Protein AF-A0A250LIY4-F1 (afdb_monomer_lite)

pLDDT: mean 90.72, std 8.84, range [51.81, 97.31]

Organism: NCBI:txid488447

Radius of gyration: 15.6 Å; chains: 1; bounding box: 34×36×47 Å

Foldseek 3Di:
DKDWDWAFLVLLLVQLQVVLPDPDTPVCVQQNPLNVQADNPDDSVNNSVSSVVSSQVVLVVVQKGKQPDWAFDADPVRHGRTITIMIGNDVVVSVVVNVVSPDDDDDPD

Sequence (109 aa):
MDIVVHLSTGDIQRNIAAGLEADHSPLDNFAPGWRHVVKKQSSKHAMRGAFVGYWRALVSKAGMHVCDAMYPVRNSKESTMYWLCLIARHPLADKLWREACQLENRSLF

Secondary structure (DSSP, 8-state):
--EEEEEEHHHHHHHHHHHTSSS--THHHHSTTGGGT--TTS-HHHHHHHHHHHHHHHHHHTT-EEEEEEEEEE-TTS-EEEEEEEEESSHHHHHHHHHHHH-------

InterPro domains:
  IPR031009 Three-Cys-motif partner protein [TIGR04474] (1-103)

Structure (mmCIF, N/CA/C/O backbone):
data_AF-A0A250LIY4-F1
#
_entry.id   AF-A0A250LIY4-F1
#
loop_
_atom_site.group_PDB
_atom_site.id
_atom_site.type_symbol
_atom_site.label_atom_id
_atom_site.label_alt_id
_atom_site.label_comp_id
_atom_site.label_asym_id
_atom_site.label_entity_id
_atom_site.label_seq_id
_atom_site.pdbx_PDB_ins_code
_atom_site.Cartn_x
_atom_site.Cartn_y
_atom_site.Cartn_z
_atom_site.occupancy
_atom_site.B_iso_or_equiv
_atom_site.auth_seq_id
_atom_site.auth_comp_id
_atom_site.auth_asym_id
_atom_site.auth_atom_id
_atom_site.pdbx_PDB_model_num
ATOM 1 N N . MET A 1 1 ? -6.211 -10.014 13.172 1.00 85.81 1 MET A N 1
ATOM 2 C CA . MET A 1 1 ? -4.975 -9.216 13.094 1.00 85.81 1 MET A CA 1
ATOM 3 C C . MET A 1 1 ? -5.230 -8.135 12.081 1.00 85.81 1 MET A C 1
ATOM 5 O O . MET A 1 1 ? -5.699 -8.470 10.999 1.00 85.81 1 MET A O 1
ATOM 9 N N . ASP A 1 2 ? -4.933 -6.899 12.449 1.00 92.62 2 ASP A N 1
ATOM 10 C CA . ASP A 1 2 ? -5.073 -5.727 11.596 1.00 92.62 2 ASP A CA 1
ATOM 11 C C . ASP A 1 2 ? -3.723 -4.998 11.593 1.00 92.62 2 ASP A C 1
ATOM 13 O O . ASP A 1 2 ? -2.995 -5.038 12.587 1.00 92.62 2 ASP A O 1
ATOM 17 N N . ILE A 1 3 ? -3.345 -4.413 10.459 1.00 94.69 3 ILE A N 1
ATOM 18 C CA . ILE A 1 3 ? -2.004 -3.863 10.230 1.00 94.69 3 ILE A CA 1
ATOM 19 C C . ILE A 1 3 ? -2.143 -2.472 9.631 1.00 94.69 3 ILE A C 1
ATOM 21 O O . ILE A 1 3 ? -2.756 -2.318 8.578 1.00 94.69 3 ILE A O 1
ATOM 25 N N . VAL A 1 4 ? -1.519 -1.469 10.242 1.00 95.50 4 VAL A N 1
ATOM 26 C CA . VAL A 1 4 ? -1.353 -0.160 9.601 1.00 95.50 4 VAL A CA 1
ATOM 27 C C . VAL A 1 4 ? -0.032 -0.156 8.844 1.00 95.50 4 VAL A C 1
ATOM 29 O O . VAL A 1 4 ? 1.035 -0.344 9.426 1.00 95.50 4 VAL A O 1
ATOM 32 N N . VAL A 1 5 ? -0.106 0.045 7.532 1.00 94.62 5 VAL A N 1
ATOM 33 C CA . VAL A 1 5 ? 1.048 0.064 6.633 1.00 94.62 5 VAL A CA 1
ATOM 34 C C . VAL A 1 5 ? 1.399 1.496 6.267 1.00 94.62 5 VAL A C 1
ATOM 36 O O . VAL A 1 5 ? 0.562 2.261 5.788 1.00 94.62 5 VAL A O 1
ATOM 39 N N . HIS A 1 6 ? 2.673 1.827 6.443 1.00 93.56 6 HIS A N 1
ATOM 40 C CA . HIS A 1 6 ? 3.280 3.054 5.956 1.00 93.56 6 HIS A CA 1
ATOM 41 C C . HIS A 1 6 ? 3.649 2.915 4.472 1.00 93.56 6 HIS A C 1
ATOM 43 O O . HIS A 1 6 ? 4.590 2.203 4.115 1.00 93.56 6 HIS A O 1
ATOM 49 N N . LEU A 1 7 ? 2.916 3.608 3.602 1.00 92.62 7 LEU A N 1
ATOM 50 C CA . LEU A 1 7 ? 3.080 3.545 2.154 1.00 92.62 7 LEU A CA 1
ATOM 51 C C . LEU A 1 7 ? 3.695 4.851 1.620 1.00 92.62 7 LEU A C 1
ATOM 53 O O . LEU A 1 7 ? 3.002 5.834 1.345 1.00 92.62 7 LEU A O 1
ATOM 57 N N . SER A 1 8 ? 5.022 4.863 1.466 1.00 90.75 8 SER A N 1
ATOM 58 C CA . SER A 1 8 ? 5.769 6.011 0.937 1.00 90.75 8 SER A CA 1
ATOM 59 C C . SER A 1 8 ? 5.677 6.089 -0.584 1.00 90.75 8 SER A C 1
ATOM 61 O O . SER A 1 8 ? 6.206 5.255 -1.323 1.00 90.75 8 SER A O 1
ATOM 63 N N . THR A 1 9 ? 5.028 7.144 -1.071 1.00 83.00 9 THR A N 1
ATOM 64 C CA . THR A 1 9 ? 4.835 7.369 -2.506 1.00 83.00 9 THR A CA 1
ATOM 65 C C . THR A 1 9 ? 6.165 7.554 -3.241 1.00 83.00 9 THR A C 1
ATOM 67 O O . THR A 1 9 ? 6.350 7.054 -4.354 1.00 83.00 9 THR A O 1
ATOM 70 N N . GLY A 1 10 ? 7.091 8.285 -2.613 1.00 87.69 10 GLY A N 1
ATOM 71 C CA . GLY A 1 10 ? 8.412 8.570 -3.164 1.00 87.69 10 GLY A CA 1
ATOM 72 C C . GLY A 1 10 ? 9.298 7.330 -3.216 1.00 87.69 10 GLY A C 1
ATOM 73 O O . GLY A 1 10 ? 9.940 7.093 -4.240 1.00 87.69 10 GLY A O 1
ATOM 74 N N . ASP A 1 11 ? 9.292 6.517 -2.156 1.00 90.81 11 ASP A N 1
ATOM 75 C CA . ASP A 1 11 ? 10.083 5.283 -2.117 1.00 90.81 11 ASP A CA 1
ATOM 76 C C . ASP A 1 11 ? 9.583 4.265 -3.128 1.00 90.81 11 ASP A C 1
ATOM 78 O O . ASP A 1 11 ? 10.387 3.719 -3.878 1.00 90.81 11 ASP A O 1
ATOM 82 N N . ILE A 1 12 ? 8.266 4.062 -3.228 1.00 91.56 12 ILE A N 1
ATOM 83 C CA . ILE A 1 12 ? 7.692 3.158 -4.233 1.00 91.56 12 ILE A CA 1
ATOM 84 C C . ILE A 1 12 ? 8.113 3.596 -5.631 1.00 91.56 12 ILE A C 1
ATOM 86 O O . ILE A 1 12 ? 8.569 2.780 -6.425 1.00 91.56 12 ILE A O 1
ATOM 90 N N . GLN A 1 13 ? 8.012 4.889 -5.941 1.00 90.62 13 GLN A N 1
ATOM 91 C CA . GLN A 1 13 ? 8.378 5.382 -7.263 1.00 90.62 13 GLN A CA 1
ATOM 92 C C . GLN A 1 13 ? 9.864 5.172 -7.579 1.00 90.62 13 GLN A C 1
ATOM 94 O O . GLN A 1 13 ? 10.190 4.754 -8.691 1.00 90.62 13 GLN A O 1
ATOM 99 N N . ARG A 1 14 ? 10.761 5.457 -6.625 1.00 91.56 14 ARG A N 1
ATOM 100 C CA . ARG A 1 14 ? 12.207 5.244 -6.799 1.00 91.56 14 ARG A CA 1
ATOM 101 C C . ARG A 1 14 ? 12.544 3.763 -6.942 1.00 91.56 14 ARG A C 1
ATOM 103 O O . ARG A 1 14 ? 13.266 3.400 -7.864 1.00 91.56 14 ARG A O 1
ATOM 110 N N . ASN A 1 15 ? 11.980 2.919 -6.082 1.00 95.19 15 ASN A N 1
ATOM 111 C CA . ASN A 1 15 ? 12.259 1.487 -6.075 1.00 95.19 15 ASN A CA 1
ATOM 112 C C . ASN A 1 15 ? 11.647 0.757 -7.276 1.00 95.19 15 ASN A C 1
ATOM 114 O O . ASN A 1 15 ? 12.234 -0.215 -7.735 1.00 95.19 15 ASN A O 1
ATOM 118 N N . ILE A 1 16 ? 10.524 1.230 -7.831 1.00 95.00 16 ILE A N 1
ATOM 119 C CA . ILE A 1 16 ? 10.015 0.733 -9.119 1.00 95.00 16 ILE A CA 1
ATOM 120 C C . ILE A 1 16 ? 11.005 1.086 -10.231 1.00 95.00 16 ILE A C 1
ATOM 122 O O . ILE A 1 16 ? 11.401 0.215 -10.999 1.00 95.00 16 ILE A O 1
ATOM 126 N N . ALA A 1 17 ? 11.418 2.356 -10.313 1.00 91.81 17 ALA A N 1
ATOM 127 C CA . ALA A 1 17 ? 12.293 2.826 -11.383 1.00 91.81 17 ALA A CA 1
ATOM 128 C C . ALA A 1 17 ? 13.657 2.116 -11.381 1.00 91.81 17 ALA A C 1
ATOM 130 O O . ALA A 1 17 ? 14.126 1.711 -12.439 1.00 91.81 17 ALA A O 1
ATOM 131 N N . ALA A 1 18 ? 14.264 1.940 -10.204 1.00 92.94 18 ALA A N 1
ATOM 132 C CA . ALA A 1 18 ? 15.530 1.224 -10.056 1.00 92.94 18 ALA A CA 1
ATOM 133 C C . ALA A 1 18 ? 15.358 -0.303 -10.135 1.00 92.94 18 ALA A C 1
ATOM 135 O O . ALA A 1 18 ? 16.211 -0.998 -10.673 1.00 92.94 18 ALA A O 1
ATOM 136 N N . GLY A 1 19 ? 14.250 -0.831 -9.611 1.00 93.81 19 GLY A N 1
ATOM 137 C CA . GLY A 1 19 ? 14.049 -2.265 -9.427 1.00 93.81 19 GLY A CA 1
ATOM 138 C C . GLY A 1 19 ? 13.682 -3.034 -10.690 1.00 93.81 19 GLY A C 1
ATOM 139 O O . GLY A 1 19 ? 13.886 -4.239 -10.713 1.00 93.81 19 GLY A O 1
ATOM 140 N N . LEU A 1 20 ? 13.148 -2.386 -11.732 1.00 92.12 20 LEU A N 1
ATOM 141 C CA . LEU A 1 20 ? 12.697 -3.086 -12.945 1.00 92.12 20 LEU A CA 1
ATOM 142 C C . LEU A 1 20 ? 13.819 -3.865 -13.646 1.00 92.12 20 LEU A C 1
ATOM 144 O O . LEU A 1 20 ? 13.561 -4.951 -14.149 1.00 92.12 20 LEU A O 1
ATOM 148 N N . GLU A 1 21 ? 15.038 -3.328 -13.636 1.00 88.25 21 GLU A N 1
ATOM 149 C CA . GLU A 1 21 ? 16.213 -3.923 -14.294 1.00 88.25 21 GLU A CA 1
ATOM 150 C C . GLU A 1 21 ? 17.249 -4.454 -13.298 1.00 88.25 21 GLU A C 1
ATOM 152 O O . GLU A 1 21 ? 18.263 -5.009 -13.704 1.00 88.25 21 GLU A O 1
ATOM 157 N N . ALA A 1 22 ? 17.029 -4.246 -11.999 1.00 93.06 22 ALA A N 1
ATOM 158 C CA . ALA A 1 22 ? 17.930 -4.734 -10.968 1.00 93.06 22 ALA A CA 1
ATOM 159 C C . ALA A 1 22 ? 17.593 -6.183 -10.603 1.00 93.06 22 ALA A C 1
ATOM 161 O O . ALA A 1 22 ? 16.417 -6.511 -10.398 1.00 93.06 22 ALA A O 1
ATOM 162 N N . ASP A 1 23 ? 18.636 -6.997 -10.418 1.00 92.88 23 ASP A N 1
ATOM 163 C CA . ASP A 1 23 ? 18.535 -8.392 -9.962 1.00 92.88 23 ASP A CA 1
ATOM 164 C C . ASP A 1 23 ? 17.753 -8.515 -8.647 1.00 92.88 23 ASP A C 1
ATOM 166 O O . ASP A 1 23 ? 17.008 -9.472 -8.431 1.00 92.88 23 ASP A O 1
ATOM 170 N N . HIS A 1 24 ? 17.878 -7.506 -7.779 1.00 93.00 24 HIS A N 1
ATOM 171 C CA . HIS A 1 24 ? 17.195 -7.439 -6.494 1.00 93.00 24 HIS A CA 1
ATOM 172 C C . HIS A 1 24 ? 16.550 -6.071 -6.273 1.00 93.00 24 HIS A C 1
ATOM 174 O O . HIS A 1 24 ? 17.143 -5.025 -6.545 1.00 93.00 24 HIS A O 1
ATOM 180 N N . SER A 1 25 ? 15.333 -6.075 -5.730 1.00 94.94 25 SER A N 1
ATOM 181 C CA . SER A 1 25 ? 14.624 -4.876 -5.288 1.00 94.94 25 SER A CA 1
ATOM 182 C C . SER A 1 25 ? 14.015 -5.095 -3.902 1.00 94.94 25 SER A C 1
ATOM 184 O O . SER A 1 25 ? 13.448 -6.159 -3.650 1.00 94.94 25 SER A O 1
ATOM 186 N N . PRO A 1 26 ? 14.003 -4.082 -3.013 1.00 92.25 26 PRO A N 1
ATOM 187 C CA . PRO A 1 26 ? 13.224 -4.143 -1.774 1.00 92.25 26 PRO A CA 1
ATOM 188 C C . PRO A 1 26 ? 11.738 -4.468 -2.006 1.00 92.25 26 PRO A C 1
ATOM 190 O O . PRO A 1 26 ? 11.073 -5.031 -1.135 1.00 92.25 26 PRO A O 1
ATOM 193 N N . LEU A 1 27 ? 11.214 -4.147 -3.195 1.00 95.00 27 LEU A N 1
ATOM 194 C CA . LEU A 1 27 ? 9.836 -4.448 -3.580 1.00 95.00 27 LEU A CA 1
ATOM 195 C C . LEU A 1 27 ?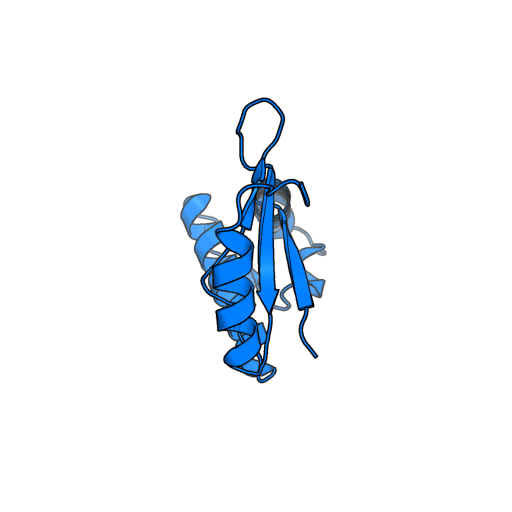 9.573 -5.946 -3.768 1.00 95.00 27 LEU A C 1
ATOM 197 O O . LEU A 1 27 ? 8.416 -6.352 -3.729 1.00 95.00 27 LEU A O 1
ATOM 201 N N . ASP A 1 28 ? 10.613 -6.767 -3.913 1.00 95.81 28 ASP A N 1
ATOM 202 C CA . ASP A 1 28 ? 10.484 -8.218 -4.093 1.00 95.81 28 ASP A CA 1
ATOM 203 C C . ASP A 1 28 ? 9.966 -8.896 -2.831 1.00 95.81 28 ASP A C 1
ATOM 205 O O . ASP A 1 28 ? 9.166 -9.823 -2.914 1.00 95.81 28 ASP A O 1
ATOM 209 N N . ASN A 1 29 ? 10.341 -8.363 -1.669 1.00 93.62 29 ASN A N 1
ATOM 210 C CA . ASN A 1 29 ? 9.825 -8.812 -0.380 1.00 93.62 29 ASN A CA 1
ATOM 211 C C . ASN A 1 29 ? 8.458 -8.192 -0.065 1.00 93.62 29 ASN A C 1
ATOM 213 O O . ASN A 1 29 ? 7.614 -8.829 0.557 1.00 93.62 29 ASN A O 1
ATOM 217 N N . PHE A 1 30 ? 8.230 -6.944 -0.486 1.00 93.00 30 PHE A N 1
ATOM 218 C CA . PHE A 1 30 ? 6.994 -6.222 -0.177 1.00 93.00 30 PHE A CA 1
ATOM 219 C C . PHE A 1 30 ? 5.800 -6.684 -1.028 1.00 93.00 30 PHE A C 1
ATOM 221 O O . PHE A 1 30 ? 4.686 -6.829 -0.526 1.00 93.00 30 PHE A O 1
ATOM 228 N N . ALA A 1 31 ? 6.021 -6.903 -2.324 1.00 95.69 31 ALA A N 1
ATOM 229 C CA . ALA A 1 31 ? 5.021 -7.373 -3.276 1.00 95.69 31 ALA A CA 1
ATOM 230 C C . ALA A 1 31 ? 5.660 -8.377 -4.257 1.00 95.69 31 ALA A C 1
ATOM 232 O O . ALA A 1 31 ? 5.950 -8.025 -5.405 1.00 95.69 31 ALA A O 1
ATOM 233 N N . PRO A 1 32 ? 5.878 -9.635 -3.833 1.00 96.31 32 PRO A N 1
ATOM 234 C CA . PRO A 1 32 ? 6.533 -10.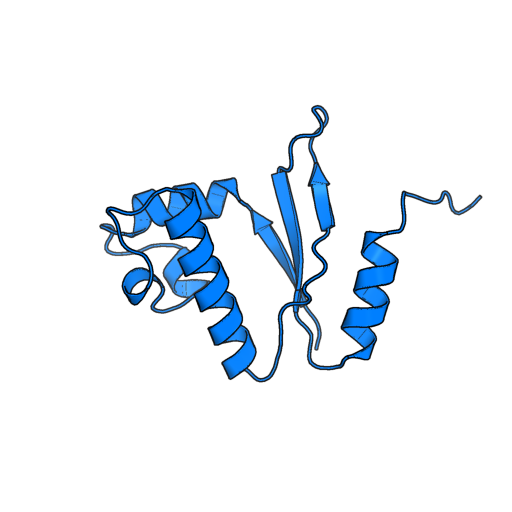650 -4.656 1.00 96.31 32 PRO A CA 1
ATOM 235 C C . PRO A 1 32 ? 5.896 -10.791 -6.043 1.00 96.31 32 PRO A C 1
ATOM 237 O O . PRO A 1 32 ? 4.679 -10.931 -6.161 1.00 96.31 32 PRO A O 1
ATOM 240 N N . GLY A 1 33 ? 6.708 -10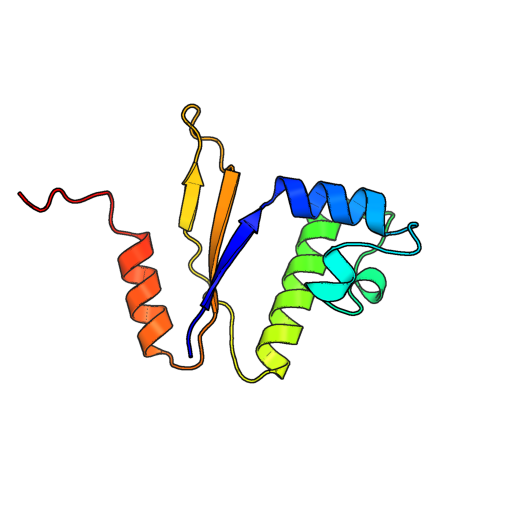.750 -7.104 1.00 96.06 33 GLY A N 1
ATOM 241 C CA . GLY A 1 33 ? 6.244 -10.871 -8.496 1.00 96.06 33 GLY A CA 1
ATOM 242 C C . GLY A 1 33 ? 5.740 -9.574 -9.148 1.00 96.06 33 GLY A C 1
ATOM 243 O O . GLY A 1 33 ? 5.238 -9.609 -10.270 1.00 96.06 33 GLY A O 1
ATOM 244 N N . TRP A 1 34 ? 5.893 -8.415 -8.500 1.00 96.75 34 TRP A N 1
ATOM 245 C CA . TRP A 1 34 ? 5.408 -7.126 -9.019 1.00 96.75 34 TRP A CA 1
ATOM 246 C C . TRP A 1 34 ? 5.932 -6.750 -10.421 1.00 96.75 34 TRP A C 1
ATOM 248 O O . TRP A 1 34 ? 5.246 -6.041 -11.160 1.00 96.75 34 TRP A O 1
ATOM 258 N N . ARG A 1 35 ? 7.115 -7.230 -10.832 1.00 95.75 35 ARG A N 1
ATOM 259 C CA . ARG A 1 35 ? 7.677 -6.943 -12.167 1.00 95.75 35 ARG A CA 1
ATOM 260 C C . ARG A 1 35 ? 6.809 -7.472 -13.312 1.00 95.75 35 ARG A C 1
ATOM 262 O O . ARG A 1 35 ? 6.837 -6.905 -14.396 1.00 95.75 35 ARG A O 1
ATOM 269 N N . HIS A 1 36 ? 5.991 -8.499 -13.081 1.00 94.75 36 HIS A N 1
ATOM 270 C CA . HIS A 1 36 ? 5.110 -9.047 -14.119 1.00 94.75 36 HIS A CA 1
ATOM 271 C C . HIS A 1 36 ? 3.946 -8.119 -14.483 1.00 94.75 36 HIS A C 1
ATOM 273 O O . HIS A 1 36 ? 3.360 -8.261 -15.555 1.00 94.75 36 HIS A O 1
ATOM 279 N N . VAL A 1 37 ? 3.597 -7.173 -13.606 1.00 94.94 37 VAL A N 1
ATOM 280 C CA . VAL A 1 37 ? 2.459 -6.265 -13.813 1.00 94.94 37 VAL A CA 1
ATOM 281 C C . VAL A 1 37 ? 2.880 -4.834 -14.143 1.00 94.94 37 VAL A C 1
ATOM 283 O O . VAL A 1 37 ? 2.112 -4.096 -14.762 1.00 94.94 37 VAL A O 1
ATOM 286 N N . VAL A 1 38 ? 4.086 -4.419 -13.744 1.00 94.69 38 VAL A N 1
ATOM 287 C CA . VAL A 1 38 ? 4.579 -3.058 -13.977 1.00 94.69 38 VAL A CA 1
ATOM 288 C C . VAL A 1 38 ? 5.288 -2.985 -15.326 1.00 94.69 38 VAL A C 1
ATOM 290 O O . VAL A 1 38 ? 6.336 -3.586 -15.530 1.00 94.69 38 VAL A O 1
ATOM 293 N N . LYS A 1 39 ? 4.735 -2.196 -16.252 1.00 90.06 39 LYS A N 1
ATOM 294 C CA . LYS A 1 39 ? 5.305 -1.994 -17.592 1.00 90.06 39 LYS A CA 1
ATOM 295 C C . LYS A 1 39 ? 6.251 -0.793 -17.617 1.00 90.06 39 LYS A C 1
ATOM 297 O O . LYS A 1 39 ? 5.814 0.333 -17.381 1.00 90.06 39 LYS A O 1
ATOM 302 N N . LYS A 1 40 ? 7.514 -1.014 -17.992 1.00 84.94 40 LYS A N 1
ATOM 303 C CA . LYS A 1 40 ? 8.580 0.009 -18.013 1.00 84.94 40 LYS A CA 1
ATOM 304 C C . LYS A 1 40 ? 8.262 1.237 -18.870 1.00 84.94 40 LYS A C 1
ATOM 306 O O . LYS A 1 40 ? 8.609 2.350 -18.497 1.00 84.94 40 LYS A O 1
ATOM 311 N N . GLN A 1 41 ? 7.594 1.051 -20.006 1.00 84.88 41 GLN A N 1
ATOM 312 C CA . GLN A 1 41 ? 7.272 2.135 -20.943 1.00 84.88 41 GLN A CA 1
ATOM 313 C C . GLN A 1 41 ? 6.046 2.962 -20.513 1.00 84.88 41 GLN A C 1
ATOM 315 O O . GLN A 1 41 ? 5.633 3.873 -21.225 1.00 84.88 41 GLN A O 1
ATOM 320 N N . SER A 1 42 ? 5.426 2.644 -19.372 1.00 88.19 42 SER A N 1
ATOM 321 C CA . SER A 1 42 ? 4.255 3.370 -18.873 1.00 88.19 42 SER A CA 1
ATOM 322 C C . SER A 1 42 ? 4.642 4.633 -18.103 1.00 88.19 42 SER A C 1
ATOM 324 O O . SER A 1 42 ? 5.762 4.783 -17.617 1.00 88.19 42 SER A O 1
ATOM 326 N N . SER A 1 43 ? 3.687 5.551 -17.935 1.00 92.69 43 SER A N 1
ATOM 327 C CA . SER A 1 43 ? 3.896 6.733 -17.095 1.00 92.69 43 SER A CA 1
ATOM 328 C C . SER A 1 43 ? 4.190 6.341 -15.640 1.00 92.69 43 SER A C 1
ATOM 330 O O . SER A 1 43 ? 3.740 5.302 -15.151 1.00 92.69 43 SER A O 1
ATOM 332 N N . LYS A 1 44 ? 4.897 7.205 -14.896 1.00 90.19 44 LYS A N 1
ATOM 333 C CA . LYS A 1 44 ? 5.193 6.976 -13.465 1.00 90.19 44 LYS A CA 1
ATOM 334 C C . LYS A 1 44 ? 3.928 6.732 -12.638 1.00 90.19 44 LYS A C 1
ATOM 336 O O . LYS A 1 44 ? 3.931 5.901 -11.733 1.00 90.19 44 LYS A O 1
ATOM 341 N N . HIS A 1 45 ? 2.847 7.438 -12.966 1.00 90.69 45 HIS A N 1
ATOM 342 C CA . HIS A 1 45 ? 1.552 7.255 -12.320 1.00 90.69 45 HIS A CA 1
ATOM 343 C C . HIS A 1 45 ? 0.958 5.872 -12.626 1.00 90.69 45 HIS A C 1
ATOM 345 O O . HIS A 1 45 ? 0.565 5.165 -11.701 1.00 90.69 45 HIS A O 1
ATOM 351 N N . ALA A 1 46 ? 0.971 5.452 -13.894 1.00 93.00 46 ALA A N 1
ATOM 352 C CA . ALA A 1 46 ? 0.474 4.140 -14.303 1.00 93.00 46 ALA A CA 1
ATOM 353 C C . ALA A 1 46 ? 1.281 2.991 -13.677 1.00 93.00 46 ALA A C 1
ATOM 355 O O . ALA A 1 46 ? 0.694 2.043 -13.161 1.00 93.00 46 ALA A O 1
ATOM 356 N N . MET A 1 47 ? 2.614 3.101 -13.638 1.00 94.25 47 MET A N 1
ATOM 357 C CA . MET A 1 47 ? 3.475 2.108 -12.986 1.00 94.25 47 MET A CA 1
ATOM 358 C C . MET A 1 47 ? 3.157 1.961 -11.493 1.00 94.25 47 MET A C 1
ATOM 360 O O . MET A 1 47 ? 3.011 0.846 -10.995 1.00 94.25 47 MET A O 1
ATOM 364 N N . ARG A 1 48 ? 2.988 3.082 -10.781 1.00 92.19 48 ARG A N 1
ATOM 365 C CA . ARG A 1 48 ? 2.580 3.073 -9.370 1.00 92.19 48 ARG A CA 1
ATOM 366 C C . ARG A 1 48 ? 1.196 2.459 -9.171 1.00 92.19 48 ARG A C 1
ATOM 368 O O . ARG A 1 48 ? 1.018 1.676 -8.245 1.00 92.19 48 ARG A O 1
ATOM 375 N N . GLY A 1 49 ? 0.233 2.813 -10.021 1.00 92.81 49 GLY A N 1
ATOM 376 C CA . GLY A 1 49 ? -1.119 2.258 -9.971 1.00 92.81 49 GLY A CA 1
ATOM 377 C C . GLY A 1 49 ? -1.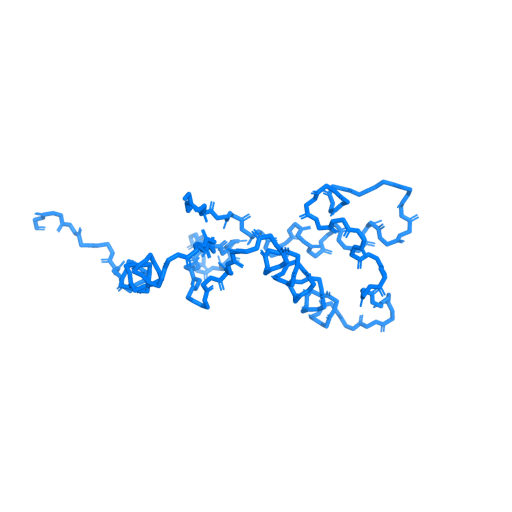119 0.740 -10.145 1.00 92.81 49 GLY A C 1
ATOM 378 O O . GLY A 1 49 ? -1.714 0.035 -9.332 1.00 92.81 49 GLY A O 1
ATOM 379 N N . ALA A 1 50 ? -0.382 0.233 -11.138 1.00 95.75 50 ALA A N 1
ATOM 380 C CA . ALA A 1 50 ? -0.221 -1.201 -11.373 1.00 95.75 50 ALA A CA 1
ATOM 381 C C . ALA A 1 50 ? 0.415 -1.914 -10.169 1.00 95.75 50 ALA A C 1
ATOM 383 O O . ALA A 1 50 ? -0.092 -2.941 -9.720 1.00 95.75 50 ALA A O 1
ATOM 384 N N . PHE A 1 51 ? 1.477 -1.334 -9.602 1.00 95.88 51 PHE A N 1
ATOM 385 C CA . PHE A 1 51 ? 2.145 -1.873 -8.420 1.00 95.88 51 PHE A CA 1
ATOM 386 C C . PHE A 1 51 ? 1.208 -1.956 -7.205 1.00 95.88 51 PHE A C 1
ATOM 388 O O . PHE A 1 51 ? 1.052 -3.022 -6.611 1.00 95.88 51 PHE A O 1
ATOM 395 N N . VAL A 1 52 ? 0.547 -0.847 -6.851 1.00 94.12 52 VAL A N 1
ATOM 396 C CA . VAL A 1 52 ? -0.358 -0.792 -5.690 1.00 94.12 52 VAL A CA 1
ATOM 397 C C . VAL A 1 52 ? -1.558 -1.715 -5.893 1.00 94.12 52 VAL A C 1
ATOM 399 O O . VAL A 1 52 ? -1.956 -2.409 -4.960 1.00 94.12 52 VAL A O 1
ATOM 402 N N . GLY A 1 53 ? -2.117 -1.772 -7.104 1.00 95.25 53 GLY A N 1
ATOM 403 C CA . GLY A 1 53 ? -3.210 -2.687 -7.432 1.00 95.25 53 GLY A CA 1
ATOM 404 C C . GLY A 1 53 ? -2.819 -4.154 -7.243 1.00 95.25 53 GLY A C 1
ATOM 405 O O . GLY A 1 53 ? -3.562 -4.920 -6.631 1.00 95.25 53 GLY A O 1
ATOM 406 N N . TYR A 1 54 ? -1.625 -4.533 -7.695 1.00 97.31 54 TYR A N 1
ATOM 407 C CA . TYR A 1 54 ? -1.110 -5.887 -7.514 1.00 97.31 54 TYR A CA 1
ATOM 408 C C . TYR A 1 54 ? -0.843 -6.231 -6.050 1.00 97.31 54 TYR A C 1
ATOM 410 O O . TYR A 1 54 ? -1.255 -7.292 -5.584 1.00 97.31 54 TYR A O 1
ATOM 418 N N . TRP A 1 55 ? -0.237 -5.316 -5.295 1.00 95.94 55 TRP A N 1
ATOM 419 C CA . TRP A 1 55 ? -0.049 -5.494 -3.858 1.00 95.94 55 TRP A CA 1
ATOM 420 C C . TRP A 1 55 ? -1.385 -5.687 -3.122 1.00 95.94 55 TRP A C 1
ATOM 422 O O . TRP A 1 55 ? -1.521 -6.622 -2.334 1.00 95.94 55 TRP A O 1
ATOM 432 N N . ARG A 1 56 ? -2.416 -4.891 -3.442 1.00 95.62 56 ARG A N 1
ATOM 433 C CA . ARG A 1 56 ? -3.773 -5.088 -2.897 1.00 95.62 56 ARG A CA 1
ATOM 434 C C . ARG A 1 56 ? -4.325 -6.476 -3.227 1.00 95.62 56 ARG A C 1
ATOM 436 O O . ARG A 1 56 ? -4.915 -7.108 -2.359 1.00 95.62 56 ARG A O 1
ATOM 443 N N . ALA A 1 57 ? -4.099 -6.973 -4.442 1.00 97.31 57 ALA A N 1
ATOM 444 C CA . ALA A 1 57 ? -4.522 -8.316 -4.828 1.00 97.31 57 ALA A CA 1
ATOM 445 C C . ALA A 1 57 ? -3.788 -9.418 -4.041 1.00 97.31 57 ALA A C 1
ATOM 447 O O . ALA A 1 57 ? -4.409 -10.415 -3.677 1.00 97.31 57 ALA A O 1
ATOM 448 N N . LEU A 1 58 ? -2.495 -9.247 -3.738 1.00 97.12 58 LEU A N 1
ATOM 449 C CA . LEU A 1 58 ? -1.753 -10.166 -2.863 1.00 97.12 58 LEU A CA 1
ATOM 450 C C . LEU A 1 58 ? -2.336 -10.188 -1.446 1.00 97.12 58 LEU A C 1
ATOM 452 O O . LEU A 1 58 ? -2.567 -11.262 -0.894 1.00 97.12 58 LEU A O 1
ATOM 456 N N . VAL A 1 59 ? -2.639 -9.012 -0.892 1.00 96.12 59 VAL A N 1
ATOM 457 C CA . VAL A 1 59 ? -3.305 -8.875 0.411 1.00 96.12 59 VAL A CA 1
ATOM 458 C C . VAL A 1 59 ? -4.662 -9.593 0.411 1.00 96.12 59 VAL A C 1
ATOM 460 O O . VAL A 1 59 ? -4.941 -10.378 1.317 1.00 96.12 59 VAL A O 1
ATOM 463 N N . SER A 1 60 ? -5.461 -9.416 -0.647 1.00 96.25 60 SER A N 1
ATOM 464 C CA . SER A 1 60 ? -6.729 -10.134 -0.847 1.00 96.25 60 SER A CA 1
ATOM 465 C C . SER A 1 60 ? -6.573 -11.646 -0.903 1.00 96.25 60 SER A C 1
ATOM 467 O O . SER A 1 60 ? -7.344 -12.360 -0.262 1.00 96.25 60 SER A O 1
ATOM 469 N N . LYS A 1 61 ? -5.547 -12.155 -1.588 1.00 96.38 61 LYS A N 1
ATOM 470 C CA . LYS A 1 61 ? -5.253 -13.596 -1.617 1.00 96.38 61 LYS A CA 1
ATOM 471 C C . LYS A 1 61 ? -4.894 -14.161 -0.238 1.00 96.38 61 LYS A C 1
ATOM 473 O O . LYS A 1 61 ? -5.157 -15.332 0.009 1.00 96.38 61 LYS A O 1
ATOM 478 N N . ALA A 1 62 ? -4.360 -13.343 0.669 1.00 94.38 62 ALA A N 1
ATOM 479 C CA . ALA A 1 62 ? -4.099 -13.727 2.060 1.00 94.38 62 ALA A CA 1
ATOM 480 C C . ALA A 1 62 ? -5.356 -13.681 2.966 1.00 94.38 62 ALA A C 1
ATOM 482 O O . ALA A 1 62 ? -5.277 -13.935 4.173 1.00 94.38 62 ALA A O 1
ATOM 483 N N . GLY A 1 63 ? -6.532 -13.363 2.410 1.00 95.50 63 GLY A N 1
ATOM 484 C CA . GLY A 1 63 ? -7.793 -13.271 3.150 1.00 95.50 63 GLY A CA 1
ATOM 485 C C . GLY A 1 63 ? -7.919 -11.999 3.991 1.00 95.50 63 GLY A C 1
ATOM 486 O O . GLY A 1 63 ? -8.601 -12.010 5.015 1.00 95.50 63 GLY A O 1
ATOM 487 N N . MET A 1 64 ? -7.230 -10.931 3.595 1.00 96.06 64 MET A N 1
ATOM 488 C CA . MET A 1 64 ? -7.338 -9.589 4.170 1.00 96.06 64 MET A CA 1
ATOM 489 C C . MET A 1 64 ? -7.639 -8.586 3.058 1.00 96.06 64 MET A C 1
ATOM 491 O O . MET A 1 64 ? -7.555 -8.910 1.880 1.00 96.06 64 MET A O 1
ATOM 495 N N . HIS A 1 65 ? -7.941 -7.341 3.376 1.00 95.31 65 HIS A N 1
ATOM 496 C CA . HIS A 1 65 ? -8.100 -6.295 2.373 1.00 95.31 65 HIS A CA 1
ATOM 497 C C . HIS A 1 65 ? -7.488 -4.994 2.863 1.00 95.31 65 HIS A C 1
ATOM 499 O O . HIS A 1 65 ? -7.385 -4.741 4.060 1.00 95.31 65 HIS A O 1
ATOM 505 N N . VAL A 1 66 ? -7.065 -4.171 1.908 1.00 95.56 66 VAL A N 1
ATOM 506 C CA . VAL A 1 66 ? -6.633 -2.802 2.185 1.00 95.56 66 VAL A CA 1
ATOM 507 C C . VAL A 1 66 ? -7.879 -1.924 2.213 1.00 95.56 66 VAL A C 1
ATOM 509 O O . VAL A 1 66 ? -8.604 -1.880 1.213 1.00 95.56 66 VAL A O 1
ATOM 512 N N . CYS A 1 67 ? -8.119 -1.243 3.332 1.00 94.50 67 CYS A N 1
ATOM 513 C CA . CYS A 1 67 ? -9.173 -0.244 3.450 1.00 94.50 67 CYS A CA 1
ATOM 514 C C . CYS A 1 67 ? -8.953 0.854 2.394 1.00 94.50 67 CYS A C 1
ATOM 516 O O . CYS A 1 67 ? -7.824 1.233 2.079 1.00 94.50 67 CYS A O 1
ATOM 518 N N . ASP A 1 68 ? -10.036 1.335 1.801 1.00 88.44 68 ASP A N 1
ATOM 519 C CA . ASP A 1 68 ? -10.027 2.393 0.783 1.00 88.44 68 ASP A CA 1
ATOM 520 C C . ASP A 1 68 ? -9.738 3.786 1.374 1.00 88.44 68 ASP A C 1
ATOM 522 O O . ASP A 1 68 ? -9.260 4.663 0.657 1.00 88.44 68 ASP A O 1
ATOM 526 N N . ALA A 1 69 ? -9.986 3.983 2.671 1.00 90.56 69 ALA A N 1
ATOM 527 C CA . ALA A 1 69 ? -9.603 5.179 3.396 1.00 90.56 69 ALA A CA 1
ATOM 528 C C . ALA A 1 69 ? -8.106 5.139 3.712 1.00 90.56 69 ALA A C 1
ATOM 530 O O . ALA A 1 69 ? -7.607 4.239 4.392 1.00 90.56 69 ALA A O 1
ATOM 531 N N . MET A 1 70 ? -7.389 6.146 3.224 1.00 89.38 70 MET A N 1
ATOM 532 C CA . MET A 1 70 ? -5.963 6.325 3.464 1.00 89.38 70 MET A CA 1
ATOM 533 C C . MET A 1 70 ? -5.733 7.674 4.128 1.00 89.38 70 MET A C 1
ATOM 535 O O . MET A 1 70 ? -6.217 8.693 3.634 1.00 89.38 70 MET A O 1
ATOM 539 N N . TYR A 1 71 ? -4.965 7.688 5.215 1.00 91.94 71 TYR A N 1
ATOM 540 C CA . TYR A 1 71 ? -4.625 8.932 5.896 1.00 91.94 71 TYR A CA 1
ATOM 541 C C . TYR A 1 71 ? -3.331 9.516 5.311 1.00 91.94 71 TYR A C 1
ATOM 543 O O . TYR A 1 71 ? -2.292 8.844 5.357 1.00 91.94 71 TYR A O 1
ATOM 551 N N . PRO A 1 72 ? -3.355 10.735 4.741 1.00 92.06 72 PRO A N 1
ATOM 552 C CA . PRO A 1 72 ? -2.152 11.379 4.239 1.00 92.06 72 PRO A CA 1
ATOM 553 C C . PRO A 1 72 ? -1.350 11.962 5.400 1.00 92.06 72 PRO A C 1
ATOM 555 O O . PRO A 1 72 ? -1.814 12.867 6.090 1.00 92.06 72 PRO A O 1
ATOM 558 N N . VAL A 1 73 ? -0.104 11.528 5.562 1.00 90.44 73 VAL A N 1
ATOM 559 C CA . VAL A 1 73 ? 0.830 12.224 6.450 1.00 90.44 73 VAL A CA 1
ATOM 560 C C . VAL A 1 73 ? 1.622 13.235 5.643 1.00 90.44 73 VAL A C 1
ATOM 562 O O . VAL A 1 73 ? 2.276 12.905 4.647 1.00 90.44 73 VAL A O 1
ATOM 565 N N . ARG A 1 74 ? 1.530 14.493 6.066 1.00 90.06 74 ARG A N 1
ATOM 566 C CA . ARG A 1 74 ? 2.075 15.646 5.354 1.00 90.06 74 ARG A CA 1
ATOM 567 C C . ARG A 1 74 ? 3.284 16.227 6.074 1.00 90.06 74 ARG A C 1
ATOM 569 O O . ARG A 1 74 ? 3.453 16.062 7.278 1.00 90.06 74 ARG A O 1
ATOM 576 N N . ASN A 1 75 ? 4.151 16.881 5.310 1.00 87.25 75 ASN A N 1
ATOM 577 C CA . ASN A 1 75 ? 5.238 17.683 5.862 1.00 87.25 75 ASN A CA 1
ATOM 578 C C . ASN A 1 75 ? 4.762 19.092 6.237 1.00 87.25 75 ASN A C 1
ATOM 580 O O . ASN A 1 75 ? 3.628 19.469 5.964 1.00 87.25 75 ASN A O 1
ATOM 584 N N . SER A 1 76 ? 5.669 19.903 6.783 1.00 89.75 76 SER A N 1
ATOM 585 C CA . SER A 1 76 ? 5.419 21.314 7.118 1.00 89.75 76 SER A CA 1
ATOM 586 C C . SER A 1 76 ? 5.052 22.207 5.923 1.00 89.75 76 SER A C 1
ATOM 588 O O . SER A 1 76 ? 4.701 23.365 6.113 1.00 89.75 76 SER A O 1
ATOM 590 N N . LYS A 1 77 ? 5.148 21.694 4.691 1.00 91.19 77 LYS A N 1
ATOM 591 C CA . LYS A 1 77 ? 4.750 22.361 3.443 1.00 91.19 77 LYS A CA 1
ATOM 592 C C . LYS A 1 77 ? 3.477 21.747 2.846 1.00 91.19 77 LYS A C 1
ATOM 594 O O . LYS A 1 77 ? 3.279 21.833 1.636 1.00 91.19 77 LYS A O 1
ATOM 599 N N . GLU A 1 78 ? 2.678 21.041 3.648 1.00 87.00 78 GLU A N 1
ATOM 600 C CA . GLU A 1 78 ? 1.438 20.356 3.243 1.00 87.00 78 GLU A CA 1
ATOM 601 C C . GLU A 1 78 ? 1.599 19.302 2.132 1.00 87.00 78 GLU A C 1
ATOM 603 O O . GLU A 1 78 ? 0.627 18.77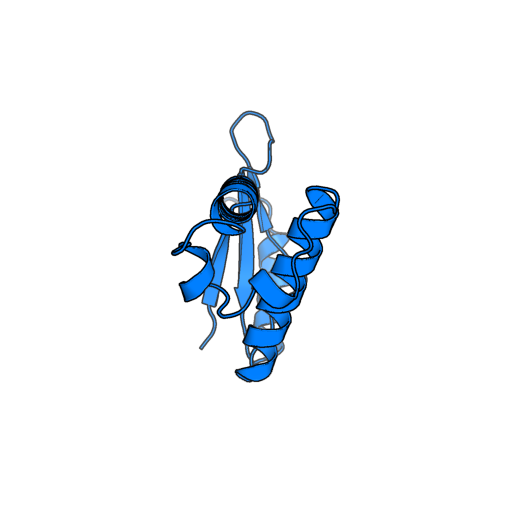1 1.591 1.00 87.00 78 GLU A O 1
ATOM 608 N N . SER A 1 79 ? 2.833 18.928 1.796 1.00 87.31 79 SER A N 1
ATOM 609 C CA . SER A 1 79 ? 3.093 17.892 0.801 1.00 87.31 79 SER A CA 1
ATOM 610 C C . SER A 1 79 ? 2.959 16.519 1.447 1.00 87.31 79 SER A C 1
ATOM 612 O O . SER A 1 79 ? 3.556 16.257 2.492 1.00 87.31 79 SER A O 1
ATOM 614 N N . THR A 1 80 ? 2.207 15.618 0.812 1.00 88.75 80 THR A N 1
ATOM 615 C CA . THR A 1 80 ? 2.039 14.245 1.311 1.00 88.75 80 THR A CA 1
ATOM 616 C C . THR A 1 80 ? 3.358 13.481 1.212 1.00 88.75 80 THR A C 1
ATOM 618 O O . THR A 1 80 ? 3.863 13.243 0.114 1.00 88.75 80 THR A O 1
ATOM 621 N N . MET A 1 81 ? 3.910 13.086 2.359 1.00 88.50 81 MET A N 1
ATOM 622 C CA . MET A 1 81 ? 5.122 12.270 2.435 1.00 88.50 81 MET A CA 1
ATOM 623 C C . MET A 1 81 ? 4.784 10.794 2.216 1.00 88.50 81 MET A C 1
ATOM 625 O O . MET A 1 81 ? 5.401 10.115 1.391 1.00 88.50 81 MET A O 1
ATOM 629 N N . TYR A 1 82 ? 3.755 10.315 2.909 1.00 91.25 82 TYR A N 1
ATOM 630 C CA . TYR A 1 82 ? 3.313 8.929 2.863 1.00 91.25 82 TYR A CA 1
ATOM 631 C C . TYR A 1 82 ? 1.835 8.803 3.211 1.00 91.25 82 TYR A C 1
ATOM 633 O O . TYR A 1 82 ? 1.220 9.718 3.757 1.00 91.25 82 TYR A O 1
ATOM 641 N N . TRP A 1 83 ? 1.284 7.641 2.889 1.00 92.69 83 TRP A N 1
ATOM 642 C CA . TRP A 1 83 ? -0.086 7.267 3.203 1.00 92.69 83 TRP A CA 1
ATOM 643 C C . TRP A 1 83 ? -0.080 6.175 4.262 1.00 92.69 83 TRP A C 1
ATOM 645 O O . TRP A 1 83 ? 0.646 5.190 4.125 1.00 92.69 83 TRP A O 1
ATOM 655 N N . LEU A 1 84 ? -0.897 6.323 5.298 1.00 95.00 84 LEU A N 1
ATOM 656 C CA . LEU A 1 84 ? -1.207 5.218 6.197 1.00 95.00 84 LEU A CA 1
ATOM 657 C C . LEU A 1 84 ? -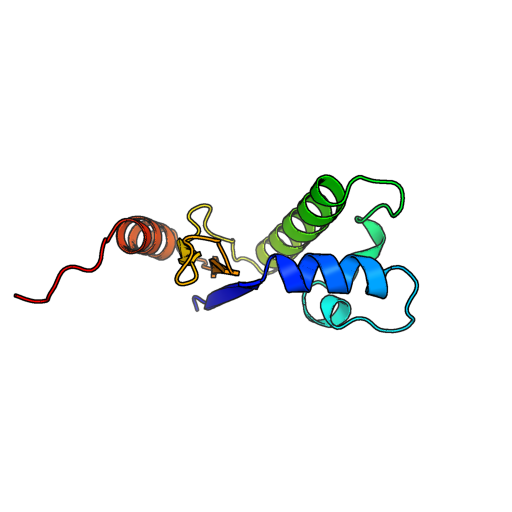2.396 4.449 5.628 1.00 95.00 84 LEU A C 1
ATOM 659 O O . LEU A 1 84 ? -3.452 5.028 5.364 1.00 95.00 84 LEU A O 1
ATOM 663 N N . CYS A 1 85 ? -2.204 3.150 5.425 1.00 94.88 85 CYS A N 1
ATOM 664 C CA . CYS A 1 85 ? -3.205 2.251 4.864 1.00 94.88 85 CYS A CA 1
ATOM 665 C C . CYS A 1 85 ? -3.513 1.159 5.884 1.00 94.88 85 CYS A C 1
ATOM 667 O O . CYS A 1 85 ? -2.600 0.441 6.295 1.00 94.88 85 CYS A O 1
ATOM 669 N N . LEU A 1 86 ? -4.776 0.996 6.269 1.00 97.19 86 LEU A N 1
ATOM 670 C CA . LEU A 1 86 ? -5.170 -0.143 7.091 1.00 97.19 86 LEU A CA 1
ATOM 671 C C . LEU A 1 86 ? -5.331 -1.390 6.219 1.00 97.19 86 LEU A C 1
ATOM 673 O O . LEU A 1 86 ? -6.013 -1.355 5.196 1.00 97.19 86 LEU A O 1
ATOM 677 N N . ILE A 1 87 ? -4.751 -2.498 6.665 1.00 97.12 87 ILE A N 1
ATOM 678 C CA . ILE A 1 87 ? -5.068 -3.844 6.206 1.00 97.12 87 ILE A CA 1
ATOM 679 C C . ILE A 1 87 ? -5.830 -4.557 7.314 1.00 97.12 87 ILE A C 1
ATOM 681 O O . ILE A 1 87 ? -5.317 -4.699 8.423 1.00 97.12 87 ILE A O 1
ATOM 685 N N . ALA A 1 88 ? -7.021 -5.051 7.005 1.00 96.56 88 ALA A N 1
ATOM 686 C CA . ALA A 1 88 ? -7.866 -5.739 7.969 1.00 96.56 88 ALA A CA 1
ATOM 687 C C . ALA A 1 88 ? -8.564 -6.944 7.341 1.00 96.56 88 ALA A C 1
ATOM 689 O O . ALA A 1 88 ? -8.544 -7.137 6.129 1.00 96.56 88 ALA A O 1
ATOM 690 N N . ARG A 1 89 ? -9.173 -7.781 8.182 1.00 95.00 89 ARG A N 1
ATOM 691 C CA . ARG A 1 89 ? -10.090 -8.847 7.734 1.00 95.00 89 ARG A CA 1
ATOM 692 C C . ARG A 1 89 ? -11.545 -8.513 8.037 1.00 95.00 89 ARG A C 1
ATOM 694 O O . ARG A 1 89 ? -12.437 -8.902 7.292 1.00 95.00 89 ARG A O 1
ATOM 701 N N . HIS A 1 90 ? -11.792 -7.838 9.158 1.00 94.12 90 HIS A N 1
ATOM 702 C CA . HIS A 1 90 ? -13.140 -7.616 9.657 1.00 94.12 90 HIS A CA 1
ATOM 703 C C . HIS A 1 90 ? -13.664 -6.225 9.257 1.00 94.12 90 HIS A C 1
ATOM 705 O O . HIS A 1 90 ? -12.970 -5.237 9.501 1.00 94.12 90 HIS A O 1
ATOM 711 N N . PRO A 1 91 ? -14.908 -6.098 8.756 1.00 92.06 91 PRO A N 1
ATOM 712 C CA . PRO A 1 91 ? -15.477 -4.810 8.337 1.00 92.06 91 PRO A CA 1
ATOM 713 C C . PRO A 1 91 ? -15.561 -3.744 9.439 1.00 92.06 91 PRO A C 1
ATOM 715 O O . PRO A 1 91 ? -15.662 -2.555 9.153 1.00 92.06 91 PRO A O 1
ATOM 718 N N . LEU A 1 92 ? -15.550 -4.150 10.713 1.00 94.50 92 LEU A N 1
ATOM 719 C CA . LEU A 1 92 ? -15.518 -3.207 11.838 1.00 94.50 92 LEU A CA 1
ATOM 720 C C . LEU A 1 92 ? -14.239 -2.360 11.839 1.00 94.50 92 LEU A C 1
ATOM 722 O O . LEU A 1 92 ? -14.318 -1.164 12.099 1.00 94.50 92 LEU A O 1
ATOM 726 N N . ALA A 1 93 ? -13.087 -2.960 11.529 1.00 94.19 93 ALA A N 1
ATOM 727 C CA . ALA A 1 93 ? -11.816 -2.245 11.512 1.00 94.19 93 ALA A CA 1
ATOM 728 C C . ALA A 1 93 ? -11.813 -1.158 10.424 1.00 94.19 93 ALA A C 1
ATOM 730 O O . ALA A 1 93 ? -11.379 -0.039 10.680 1.00 94.19 93 ALA A O 1
ATOM 731 N N . ASP A 1 94 ? -12.403 -1.439 9.258 1.00 92.88 94 ASP A N 1
ATOM 732 C CA . ASP A 1 94 ? -12.587 -0.449 8.192 1.00 92.88 94 ASP A CA 1
ATOM 733 C C . ASP A 1 94 ? -13.424 0.738 8.648 1.00 92.88 94 ASP A C 1
ATOM 735 O O . ASP A 1 94 ? -13.056 1.882 8.391 1.00 92.88 94 ASP A O 1
ATOM 739 N N . LYS A 1 95 ? -14.553 0.473 9.320 1.00 93.12 95 LYS A N 1
ATOM 740 C CA . LYS A 1 95 ? -15.426 1.531 9.842 1.00 93.12 95 LYS A CA 1
ATOM 741 C C . LYS A 1 95 ? -14.657 2.419 10.814 1.00 93.12 95 LYS A C 1
ATOM 743 O O . LYS A 1 95 ? -14.624 3.627 10.624 1.00 93.12 95 LYS A O 1
ATOM 748 N N . LEU A 1 96 ? -13.980 1.816 11.790 1.00 93.88 96 LEU A N 1
ATOM 749 C CA . LEU A 1 96 ? -13.183 2.553 12.773 1.00 93.88 96 LEU A CA 1
ATOM 750 C C . LEU A 1 96 ? -12.065 3.366 12.114 1.00 93.88 96 LEU A C 1
ATOM 752 O O . LEU A 1 96 ? -11.835 4.511 12.488 1.00 93.88 96 LEU A O 1
ATOM 756 N N . TRP A 1 97 ? -11.393 2.806 11.111 1.00 94.94 97 TRP A N 1
ATOM 757 C CA . TRP A 1 97 ? -10.326 3.499 10.397 1.00 94.94 97 TRP A CA 1
ATOM 758 C C . TRP A 1 97 ? -10.822 4.685 9.577 1.00 94.94 97 TRP A C 1
ATOM 760 O O . TRP A 1 97 ? -10.168 5.725 9.556 1.00 94.94 97 TRP A O 1
ATOM 770 N N . ARG A 1 98 ? -11.983 4.557 8.925 1.00 93.44 98 ARG A N 1
ATOM 771 C CA . ARG A 1 98 ? -12.614 5.668 8.198 1.00 93.44 98 ARG A CA 1
ATOM 772 C C . ARG A 1 98 ? -12.921 6.831 9.128 1.00 93.44 98 ARG A C 1
ATOM 774 O O . ARG A 1 98 ? -12.598 7.959 8.772 1.00 93.44 98 ARG A O 1
ATOM 781 N N . GLU A 1 99 ? -13.487 6.545 10.299 1.00 92.94 99 GLU A N 1
ATOM 782 C CA . GLU A 1 99 ? -13.731 7.560 11.327 1.00 92.94 99 GLU A CA 1
ATOM 783 C C . GLU A 1 99 ? -12.408 8.174 11.803 1.00 92.94 99 GLU A C 1
ATOM 785 O O . GLU A 1 99 ? -12.255 9.391 11.814 1.00 92.94 99 GLU A O 1
ATOM 790 N N . ALA A 1 100 ? -11.402 7.346 12.106 1.00 90.56 100 ALA A N 1
ATOM 791 C CA . ALA A 1 100 ? -10.102 7.818 12.576 1.00 90.56 100 ALA A CA 1
ATOM 792 C C . ALA A 1 100 ? -9.392 8.733 11.562 1.00 90.56 100 ALA A C 1
ATOM 794 O O . ALA A 1 100 ? -8.798 9.732 11.953 1.00 90.56 100 ALA A O 1
ATOM 795 N N . CYS A 1 101 ? -9.487 8.437 10.261 1.00 90.25 101 CYS A N 1
ATOM 796 C CA . CYS A 1 101 ? -8.900 9.263 9.200 1.00 90.25 101 CYS A CA 1
ATOM 797 C C . CYS A 1 101 ? -9.549 10.650 9.069 1.00 90.25 101 CYS A C 1
ATOM 799 O O . CYS A 1 101 ? -8.959 11.528 8.443 1.00 90.25 101 CYS A O 1
ATOM 801 N N . GLN A 1 102 ? -10.762 10.832 9.597 1.00 85.94 102 GLN A N 1
ATOM 802 C CA . GLN A 1 102 ? -11.507 12.095 9.560 1.00 85.94 102 GLN A CA 1
ATOM 803 C C . GLN A 1 102 ? -11.318 12.932 10.825 1.00 85.94 102 GLN A C 1
ATOM 805 O O . GLN A 1 102 ? -11.727 14.092 10.862 1.00 85.94 102 GLN A O 1
ATOM 810 N N . LEU A 1 103 ? -10.712 12.365 11.869 1.00 79.50 103 LEU A N 1
ATOM 811 C CA . LEU A 1 103 ? -10.394 13.110 13.074 1.00 79.50 103 LEU A CA 1
ATOM 812 C C . LEU A 1 103 ? -9.239 14.070 12.770 1.00 79.50 103 LEU A C 1
ATOM 814 O O . LEU A 1 103 ? -8.072 13.687 12.763 1.00 79.50 103 LEU A O 1
ATOM 818 N N . GLU A 1 104 ? -9.557 15.345 12.555 1.00 65.06 104 GLU A N 1
ATOM 819 C CA . GLU A 1 104 ? -8.592 16.411 12.818 1.00 65.06 104 GLU A CA 1
ATOM 820 C C . GLU A 1 104 ? -8.246 16.365 14.307 1.00 65.06 104 GLU A C 1
ATOM 822 O O . GLU A 1 104 ? -9.145 16.132 15.117 1.00 65.06 104 GLU A O 1
ATOM 827 N N . ASN A 1 105 ? -6.961 16.529 14.657 1.00 61.88 105 ASN A N 1
ATOM 828 C CA . ASN A 1 105 ? -6.453 16.463 16.032 1.00 61.88 105 ASN A CA 1
ATOM 829 C C . ASN A 1 105 ? -7.398 17.185 17.000 1.00 61.88 105 ASN A C 1
ATOM 831 O O . ASN A 1 105 ? -7.336 18.403 17.162 1.00 61.88 105 ASN A O 1
ATOM 835 N N . ARG A 1 106 ? -8.269 16.425 17.663 1.00 51.81 106 ARG A N 1
ATOM 836 C CA . ARG A 1 106 ? -9.051 16.941 18.772 1.00 51.81 106 ARG A CA 1
ATOM 837 C C . ARG A 1 106 ? -8.139 16.860 19.974 1.00 51.81 106 ARG A C 1
ATOM 839 O O . ARG A 1 106 ? -7.725 15.774 20.378 1.00 51.81 106 ARG A O 1
ATOM 846 N N . SER A 1 107 ? -7.796 18.026 20.507 1.00 57.38 107 SER A N 1
ATOM 847 C CA . SER A 1 107 ? -7.307 18.108 21.873 1.00 57.38 107 SER A CA 1
ATOM 848 C C . SER A 1 107 ? -8.292 17.346 22.760 1.00 57.38 107 SER A C 1
ATOM 850 O O . SER A 1 107 ? -9.506 17.426 22.570 1.00 57.38 107 SER A O 1
ATOM 852 N N . LEU A 1 108 ? -7.764 16.586 23.717 1.00 53.47 108 LEU A N 1
ATOM 853 C CA . LEU A 1 108 ? -8.570 15.908 24.735 1.00 53.47 108 LEU A CA 1
ATOM 854 C C . LEU A 1 108 ? -9.333 16.906 25.638 1.00 53.47 108 LEU A C 1
ATOM 856 O O . LEU A 1 108 ? -10.086 16.471 26.506 1.00 53.47 108 LEU A O 1
ATOM 860 N N . PHE A 1 109 ? -9.146 18.213 25.405 1.00 52.75 109 PHE A N 1
ATOM 861 C CA . PHE A 1 109 ? -9.739 19.357 26.092 1.00 52.75 109 PHE A CA 1
ATOM 862 C C . PHE A 1 109 ? -10.074 20.485 25.113 1.00 52.75 109 PHE A C 1
ATOM 864 O O . PHE A 1 109 ? -9.190 20.818 24.287 1.00 52.75 109 PHE A O 1
#